Protein AF-A0A662IBJ9-F1 (afdb_monomer_lite)

Secondary structure (DSSP, 8-state):
-HHHHHHHHHHHHHHHHHHHHHTHHHHHHHH--TTHHHHHHHHHHHHHHHHHHHHHHHHHHHHHHHHHHHHHHHHHHH-

Sequence (79 aa):
MWHKILIFLGVSLVSIGMAILQFAWYFEWYHNFEYAHEVGCILLYTGIALLLAGIALSLARVARALENIGQLMAMKVVG

Foldseek 3Di:
DVLVVLLVQLVVLQVVLVVLCVCVVVCCVPVVCPCSNVSSVVSNVVSVVSVVVSVVVVVVVVVVVVVVVVVVVVVVVVD

Radius of gyration: 21.08 Å; chains: 1; bounding box: 48×21×60 Å

pLDDT: mean 91.77, std 7.75, range [52.5, 98.06]

Structure (mmCIF, N/CA/C/O backbone):
data_AF-A0A662IBJ9-F1
#
_entry.id   AF-A0A662IBJ9-F1
#
loop_
_atom_site.group_PDB
_atom_site.id
_atom_site.type_symbol
_atom_site.label_atom_id
_atom_site.label_alt_id
_atom_site.label_comp_id
_atom_site.label_asym_id
_atom_site.label_entity_id
_atom_site.label_seq_id
_atom_site.pdbx_PDB_ins_code
_atom_site.Cartn_x
_atom_site.Cartn_y
_atom_site.Cartn_z
_atom_site.occupancy
_atom_site.B_iso_or_equiv
_atom_site.auth_seq_id
_atom_site.auth_comp_id
_atom_site.auth_asym_id
_atom_site.auth_atom_id
_atom_site.pdbx_PDB_model_num
ATOM 1 N N . MET A 1 1 ? -7.999 -14.425 7.094 1.00 64.56 1 MET A N 1
ATOM 2 C CA . MET A 1 1 ? -7.058 -14.721 5.990 1.00 64.56 1 MET A CA 1
ATOM 3 C C . MET A 1 1 ? -7.006 -13.571 4.988 1.00 64.56 1 MET A C 1
ATOM 5 O O . MET A 1 1 ? -5.933 -13.022 4.790 1.00 64.56 1 MET A O 1
ATOM 9 N N . TRP A 1 2 ? -8.159 -13.120 4.482 1.00 74.06 2 TRP A N 1
ATOM 10 C CA . TRP A 1 2 ? -8.303 -11.960 3.586 1.00 74.06 2 TRP A CA 1
ATOM 11 C C . TRP A 1 2 ? -7.543 -10.690 4.008 1.00 74.06 2 TRP A C 1
ATOM 13 O O . TRP A 1 2 ? -6.831 -10.104 3.206 1.00 74.06 2 TRP A O 1
ATOM 23 N N . HIS A 1 3 ? -7.609 -10.308 5.284 1.00 77.56 3 HIS A N 1
A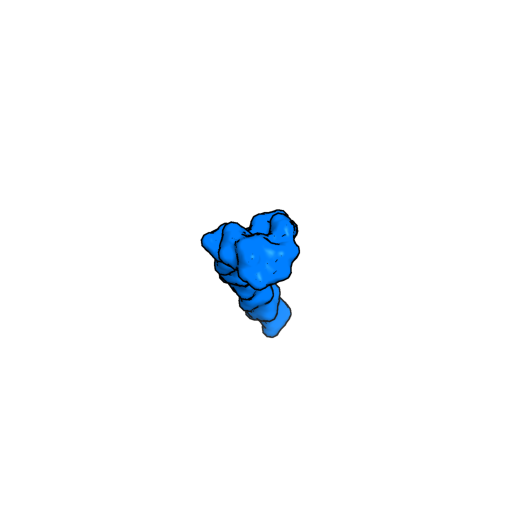TOM 24 C CA . HIS A 1 3 ? -6.916 -9.125 5.817 1.00 77.56 3 HIS A CA 1
ATOM 25 C C . HIS A 1 3 ? -5.398 -9.210 5.677 1.00 77.56 3 HIS A C 1
ATOM 27 O O . HIS A 1 3 ? -4.753 -8.220 5.362 1.00 77.56 3 HIS A O 1
ATOM 33 N N . LYS A 1 4 ? -4.831 -10.405 5.877 1.00 83.75 4 LY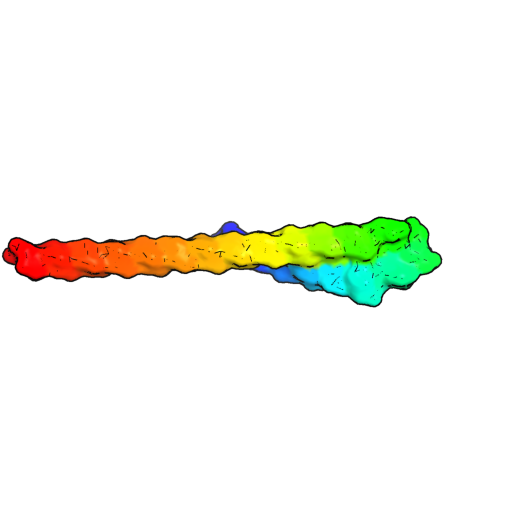S A N 1
ATOM 34 C CA . LYS A 1 4 ? -3.393 -10.633 5.709 1.00 83.75 4 LYS A CA 1
ATOM 35 C C . LYS A 1 4 ? -3.010 -10.546 4.233 1.00 83.75 4 LYS A C 1
ATOM 37 O O . LYS A 1 4 ? -2.015 -9.915 3.922 1.00 83.75 4 LYS A O 1
ATOM 42 N N . ILE A 1 5 ? -3.827 -11.116 3.343 1.00 89.44 5 ILE A N 1
ATOM 43 C CA . ILE A 1 5 ? -3.612 -11.060 1.889 1.00 89.44 5 ILE A CA 1
ATOM 44 C C . ILE A 1 5 ? -3.611 -9.609 1.397 1.00 89.44 5 ILE A C 1
ATOM 46 O O . ILE A 1 5 ? -2.709 -9.228 0.665 1.00 89.44 5 ILE A O 1
ATOM 50 N N . LEU A 1 6 ? -4.565 -8.789 1.847 1.00 89.25 6 LEU A N 1
ATOM 51 C CA . LEU A 1 6 ? -4.634 -7.371 1.486 1.00 89.25 6 LEU A CA 1
ATOM 52 C C . LEU A 1 6 ? -3.415 -6.586 1.985 1.00 89.25 6 LEU A C 1
ATOM 54 O O . LEU A 1 6 ? -2.852 -5.804 1.231 1.00 89.25 6 LEU A O 1
ATOM 58 N N . ILE A 1 7 ? -2.962 -6.829 3.218 1.00 91.62 7 ILE A N 1
ATOM 59 C CA . ILE A 1 7 ? -1.745 -6.189 3.740 1.00 91.62 7 ILE A CA 1
ATOM 60 C C . ILE A 1 7 ? -0.523 -6.608 2.920 1.00 91.62 7 ILE A C 1
ATOM 62 O O . ILE A 1 7 ? 0.240 -5.748 2.495 1.00 91.62 7 ILE A O 1
ATOM 66 N N . PHE A 1 8 ? -0.353 -7.908 2.661 1.00 94.50 8 PHE A N 1
ATOM 67 C CA . PHE A 1 8 ? 0.749 -8.409 1.839 1.00 94.50 8 PHE A CA 1
ATOM 68 C C . PHE A 1 8 ? 0.727 -7.796 0.440 1.00 94.50 8 PHE A C 1
ATOM 70 O O . PHE A 1 8 ? 1.745 -7.281 -0.005 1.00 94.50 8 PHE A O 1
ATOM 77 N N . LEU A 1 9 ? -0.436 -7.774 -0.213 1.00 95.56 9 LEU A N 1
ATOM 78 C CA . LEU A 1 9 ? -0.615 -7.150 -1.519 1.00 95.56 9 LEU A CA 1
ATOM 79 C C . LEU A 1 9 ? -0.269 -5.656 -1.484 1.00 95.56 9 LEU A C 1
ATOM 81 O O . LEU A 1 9 ? 0.468 -5.188 -2.343 1.00 95.56 9 LEU A O 1
ATOM 85 N N . GLY A 1 10 ? -0.750 -4.920 -0.479 1.00 96.12 10 GLY A N 1
ATOM 86 C CA . GLY A 1 10 ? -0.446 -3.501 -0.300 1.00 96.12 10 GLY A CA 1
ATOM 87 C C . GLY A 1 10 ? 1.052 -3.243 -0.138 1.00 96.12 10 GLY A C 1
ATOM 88 O O . GLY A 1 10 ? 1.607 -2.398 -0.834 1.00 96.12 10 GLY A O 1
ATOM 89 N N . VAL A 1 11 ? 1.731 -4.019 0.713 1.00 97.19 11 VAL A N 1
ATOM 90 C CA . VAL A 1 11 ? 3.189 -3.925 0.905 1.00 97.19 11 VAL A CA 1
ATOM 91 C C . VAL A 1 11 ? 3.942 -4.274 -0.379 1.00 97.19 11 VAL A C 1
ATOM 93 O O . VAL A 1 11 ? 4.872 -3.559 -0.748 1.00 97.19 11 VAL A O 1
ATOM 96 N N . SER A 1 12 ? 3.539 -5.331 -1.088 1.00 97.25 12 SER A N 1
ATOM 97 C CA . SER A 1 12 ? 4.149 -5.713 -2.363 1.00 97.25 12 SER A CA 1
ATOM 98 C C . SER A 1 12 ? 3.994 -4.617 -3.417 1.00 97.25 12 SER A C 1
ATOM 100 O O . SER A 1 12 ? 4.973 -4.275 -4.071 1.00 97.25 12 SER A O 1
ATOM 102 N N . LEU A 1 13 ? 2.805 -4.021 -3.547 1.00 97.94 13 LEU A N 1
ATOM 103 C CA . LEU A 1 13 ? 2.546 -2.916 -4.474 1.00 97.94 13 LEU A CA 1
ATOM 104 C C . LEU A 1 13 ? 3.415 -1.693 -4.161 1.00 97.94 13 LEU A C 1
ATOM 106 O O . LEU A 1 13 ? 4.037 -1.144 -5.067 1.00 97.94 13 LEU A O 1
ATOM 110 N N . VAL A 1 14 ? 3.527 -1.316 -2.883 1.00 98.06 14 VAL A N 1
ATOM 111 C CA . VAL A 1 14 ? 4.416 -0.227 -2.447 1.00 98.06 14 VAL A CA 1
ATOM 112 C C . VAL A 1 14 ? 5.873 -0.548 -2.770 1.00 98.06 14 VAL A C 1
ATOM 114 O O . VAL A 1 14 ? 6.569 0.279 -3.349 1.00 98.06 14 VAL A O 1
ATOM 117 N N . SER A 1 15 ? 6.340 -1.750 -2.429 1.00 97.75 15 SER A N 1
ATOM 118 C CA . SER A 1 15 ? 7.734 -2.142 -2.638 1.00 97.75 15 SER A CA 1
ATOM 119 C C . SER A 1 15 ? 8.112 -2.183 -4.118 1.00 97.75 15 SER A C 1
ATOM 121 O O . SER A 1 15 ? 9.186 -1.706 -4.477 1.00 97.75 15 SER A O 1
ATOM 123 N N . ILE A 1 16 ? 7.249 -2.739 -4.973 1.00 97.00 16 ILE A N 1
ATOM 124 C CA . ILE A 1 16 ? 7.479 -2.801 -6.421 1.00 97.00 16 ILE A CA 1
ATOM 125 C C . ILE A 1 16 ? 7.378 -1.395 -7.020 1.00 97.00 16 ILE A C 1
ATOM 127 O O . ILE A 1 16 ? 8.248 -1.013 -7.796 1.00 97.00 16 ILE A O 1
ATOM 131 N N . GLY A 1 17 ? 6.386 -0.596 -6.612 1.00 96.88 17 GLY A N 1
ATOM 132 C CA . GLY A 1 17 ? 6.256 0.796 -7.040 1.00 96.88 17 GLY A CA 1
ATOM 133 C C . GLY A 1 17 ? 7.514 1.612 -6.738 1.00 96.88 17 GLY A C 1
ATOM 134 O O . GLY A 1 17 ? 8.068 2.237 -7.636 1.00 96.88 17 GLY A O 1
ATOM 135 N N . MET A 1 18 ? 8.039 1.521 -5.511 1.00 97.31 18 MET A N 1
ATOM 136 C CA . MET A 1 18 ? 9.294 2.178 -5.122 1.00 97.31 18 MET A CA 1
ATOM 137 C C . MET A 1 18 ? 10.494 1.688 -5.937 1.00 97.31 18 MET A C 1
ATOM 139 O O . MET A 1 18 ? 11.310 2.502 -6.361 1.00 97.31 18 MET A O 1
ATOM 143 N N . ALA A 1 19 ? 10.607 0.379 -6.177 1.00 96.12 19 ALA A N 1
ATOM 144 C CA . ALA A 1 19 ? 11.697 -0.174 -6.976 1.00 96.12 19 ALA A CA 1
ATOM 145 C C . ALA A 1 19 ? 11.648 0.330 -8.427 1.00 96.12 19 ALA A C 1
ATOM 147 O O . ALA A 1 19 ? 12.664 0.764 -8.963 1.00 96.12 19 ALA A O 1
ATOM 148 N N . ILE A 1 20 ? 10.467 0.334 -9.046 1.00 94.38 20 ILE A N 1
ATOM 149 C CA . ILE A 1 20 ? 10.289 0.840 -10.409 1.00 94.38 20 ILE A CA 1
ATOM 150 C C . ILE A 1 20 ? 10.612 2.336 -10.469 1.00 94.38 20 ILE A C 1
ATOM 152 O O . ILE A 1 20 ? 11.334 2.750 -11.367 1.00 94.38 20 ILE A O 1
ATOM 156 N N . LEU A 1 21 ? 10.157 3.135 -9.498 1.00 95.94 21 LEU A N 1
ATOM 157 C CA . LEU A 1 21 ? 10.470 4.566 -9.432 1.00 95.94 21 LEU A CA 1
ATOM 158 C C . LEU A 1 21 ? 11.974 4.829 -9.298 1.00 95.94 21 LEU A C 1
ATOM 160 O O . LEU A 1 21 ? 12.514 5.676 -10.006 1.00 95.94 21 LEU A O 1
ATOM 164 N N . GLN A 1 22 ? 12.655 4.082 -8.427 1.00 96.69 22 GLN A N 1
ATOM 165 C CA . GLN A 1 22 ? 14.093 4.224 -8.191 1.00 96.69 22 GLN A CA 1
ATOM 166 C C . GLN A 1 22 ? 14.926 3.910 -9.444 1.00 96.69 22 GLN A C 1
ATOM 168 O O . GLN A 1 22 ? 15.978 4.512 -9.661 1.00 96.69 22 GLN A O 1
ATOM 173 N N . PHE A 1 23 ? 14.456 2.970 -10.266 1.00 95.12 23 PHE A N 1
ATOM 174 C CA . PHE A 1 23 ? 15.152 2.498 -11.462 1.00 95.12 23 PHE A CA 1
ATOM 175 C C . PHE A 1 23 ? 14.456 2.902 -12.768 1.00 95.12 23 PHE A C 1
ATOM 177 O O . PHE A 1 23 ? 14.771 2.336 -13.812 1.00 95.12 23 PHE A O 1
ATOM 184 N N . ALA A 1 24 ? 13.548 3.884 -12.747 1.00 92.06 24 ALA A N 1
ATOM 185 C CA . ALA A 1 24 ? 12.756 4.267 -13.920 1.00 92.06 24 ALA A CA 1
ATOM 186 C C . ALA A 1 24 ? 13.648 4.648 -15.112 1.00 92.06 24 ALA A C 1
ATOM 188 O O . ALA A 1 24 ? 13.465 4.130 -16.208 1.00 92.06 24 ALA A O 1
ATOM 189 N N . TRP A 1 25 ? 14.695 5.438 -14.857 1.00 92.19 25 TRP A N 1
ATOM 190 C CA . TRP A 1 25 ? 15.696 5.816 -15.860 1.00 92.19 25 TRP A CA 1
ATOM 191 C C . TRP A 1 25 ? 16.417 4.603 -16.475 1.00 92.19 25 TRP A C 1
ATOM 193 O O . TRP A 1 25 ? 16.728 4.590 -17.662 1.00 92.19 25 TRP A O 1
ATOM 203 N N . TYR A 1 26 ? 16.686 3.568 -15.671 1.00 92.38 26 TYR A N 1
ATOM 204 C CA . TYR A 1 26 ? 17.355 2.352 -16.127 1.00 92.38 26 TYR A CA 1
ATOM 205 C C . TYR A 1 26 ? 16.410 1.500 -16.977 1.00 92.38 26 TYR A C 1
ATOM 207 O O . TYR A 1 26 ? 16.821 0.957 -17.999 1.00 92.38 26 TYR A O 1
ATOM 215 N N . PHE A 1 27 ? 15.137 1.409 -16.585 1.00 90.12 27 PHE A N 1
ATOM 216 C CA . PHE A 1 27 ? 14.104 0.727 -17.363 1.00 90.12 27 PHE A CA 1
ATOM 217 C C . PHE A 1 27 ? 13.833 1.417 -18.702 1.00 90.12 27 PHE A C 1
ATOM 219 O O . PHE A 1 27 ? 13.687 0.738 -19.718 1.00 90.12 27 PHE A O 1
ATOM 226 N N . GLU A 1 28 ? 13.820 2.745 -18.730 1.00 89.81 28 GLU A N 1
ATOM 227 C CA . GLU A 1 28 ? 13.708 3.511 -19.967 1.00 89.81 28 GLU A CA 1
ATOM 228 C C . GLU A 1 28 ? 14.915 3.249 -20.879 1.00 89.81 28 GLU A C 1
ATOM 230 O O . GLU A 1 28 ? 14.747 2.841 -22.024 1.00 89.81 28 GLU A O 1
ATOM 235 N N . TRP A 1 29 ? 16.135 3.353 -20.344 1.00 92.06 29 TRP A N 1
ATOM 236 C CA . TRP A 1 29 ? 17.366 3.152 -21.112 1.00 92.06 29 TRP A CA 1
ATOM 237 C C . TRP A 1 29 ? 17.555 1.718 -21.637 1.00 92.06 29 TRP A C 1
ATOM 239 O O . TRP A 1 29 ? 17.954 1.520 -22.782 1.00 92.06 29 TRP A O 1
ATOM 249 N N . TYR A 1 30 ? 17.321 0.704 -20.799 1.00 92.81 30 TYR A N 1
ATOM 250 C CA . TYR A 1 30 ? 17.660 -0.689 -21.115 1.00 92.81 30 TYR A CA 1
ATOM 251 C C . TYR A 1 30 ? 16.487 -1.480 -21.710 1.00 92.81 30 TYR A C 1
ATOM 253 O O . TYR A 1 30 ? 16.698 -2.403 -22.497 1.00 92.81 30 TYR A O 1
ATOM 261 N N . HIS A 1 31 ? 15.250 -1.127 -21.353 1.00 89.00 31 HIS A N 1
ATOM 262 C CA . HIS A 1 31 ? 14.044 -1.835 -21.786 1.00 89.00 31 HIS A CA 1
ATOM 263 C C . HIS A 1 31 ? 13.109 -0.990 -22.666 1.00 89.00 31 HIS A C 1
ATOM 265 O O . HIS A 1 31 ? 12.054 -1.497 -23.045 1.00 89.00 31 HIS A O 1
ATOM 271 N N . ASN A 1 32 ? 13.470 0.256 -23.015 1.00 90.56 32 ASN A N 1
ATOM 272 C CA . ASN A 1 32 ? 12.587 1.219 -23.695 1.00 90.56 32 ASN A CA 1
ATOM 273 C C . ASN A 1 32 ? 11.239 1.384 -22.977 1.00 90.56 32 ASN A C 1
ATOM 275 O O . ASN A 1 32 ? 10.196 1.575 -23.605 1.00 90.56 32 ASN A O 1
ATOM 279 N N . PHE A 1 33 ? 11.240 1.258 -21.649 1.00 90.69 33 PHE A N 1
ATOM 280 C CA . PHE A 1 33 ? 10.024 1.391 -20.863 1.00 90.69 33 PHE A CA 1
ATOM 281 C C . PHE A 1 33 ? 9.787 2.860 -20.494 1.00 90.69 33 PHE A C 1
ATOM 283 O O . PHE A 1 33 ? 10.094 3.287 -19.386 1.00 90.69 33 PHE A O 1
ATOM 290 N N . GLU A 1 34 ? 9.221 3.611 -21.439 1.00 90.12 34 GLU A N 1
ATOM 291 C CA . GLU A 1 34 ? 8.949 5.055 -21.328 1.00 90.12 34 GLU A CA 1
ATOM 292 C C . GLU A 1 34 ? 8.068 5.407 -20.117 1.00 90.12 34 GLU A C 1
ATOM 294 O O . GLU A 1 34 ? 8.332 6.372 -19.411 1.00 90.12 34 GLU A O 1
ATOM 299 N N . TYR A 1 35 ? 7.075 4.566 -19.804 1.00 92.06 35 TYR A N 1
ATOM 300 C CA . TYR A 1 35 ? 6.114 4.818 -18.720 1.00 92.06 35 TYR A CA 1
ATOM 301 C C . TYR A 1 35 ? 6.484 4.180 -17.373 1.00 92.06 35 TYR A C 1
ATOM 303 O O . TYR A 1 35 ? 5.614 3.919 -16.531 1.00 92.06 35 TYR A O 1
ATOM 311 N N . ALA A 1 36 ? 7.763 3.852 -17.160 1.00 91.44 36 ALA A N 1
ATOM 312 C CA . ALA A 1 36 ? 8.203 3.216 -15.921 1.00 91.44 36 ALA A CA 1
ATOM 313 C C . ALA A 1 36 ? 7.860 4.080 -14.697 1.00 91.44 36 ALA A C 1
ATOM 315 O O . ALA A 1 36 ? 7.369 3.568 -13.689 1.00 91.44 36 ALA A O 1
ATOM 316 N N . HIS A 1 37 ? 8.055 5.395 -14.795 1.00 93.56 37 HIS A N 1
ATOM 317 C CA . HIS A 1 37 ? 7.784 6.313 -13.695 1.00 93.56 37 HIS A CA 1
ATOM 318 C C . HIS A 1 37 ? 6.297 6.326 -13.301 1.00 93.56 37 HIS A C 1
ATOM 320 O O . HIS A 1 37 ? 5.957 6.151 -12.129 1.00 93.56 37 HIS A O 1
ATOM 326 N N . GLU A 1 38 ? 5.397 6.457 -14.272 1.00 95.56 38 GLU A N 1
ATOM 327 C CA . GLU A 1 38 ? 3.950 6.503 -14.067 1.00 95.56 38 GLU A CA 1
ATOM 328 C C . GLU A 1 38 ? 3.433 5.189 -13.486 1.00 95.56 38 GLU A C 1
ATOM 330 O O . GLU A 1 38 ? 2.651 5.193 -12.532 1.00 95.56 38 GLU A O 1
ATOM 335 N N . VAL A 1 39 ? 3.906 4.055 -14.009 1.00 95.06 39 VAL A N 1
ATOM 336 C CA . VAL A 1 39 ? 3.545 2.732 -13.487 1.00 95.06 39 VAL A CA 1
ATOM 337 C C . VAL A 1 39 ? 4.019 2.570 -12.044 1.00 95.06 39 VAL A C 1
ATOM 339 O O . VAL A 1 39 ? 3.256 2.098 -11.196 1.00 95.06 39 VAL A O 1
ATOM 342 N N . GLY A 1 40 ? 5.235 3.024 -11.733 1.00 95.44 40 GLY A N 1
ATOM 343 C CA . GLY A 1 40 ? 5.755 3.059 -10.369 1.00 95.44 40 GLY A CA 1
ATOM 344 C C . GLY A 1 40 ? 4.871 3.877 -9.418 1.00 95.44 40 GLY A C 1
ATOM 345 O O . GLY A 1 40 ? 4.510 3.394 -8.342 1.00 95.44 40 GLY A O 1
ATOM 346 N N . CYS A 1 41 ? 4.444 5.072 -9.840 1.00 96.88 41 CYS A N 1
ATOM 347 C CA . CYS A 1 41 ? 3.521 5.929 -9.090 1.00 96.88 41 CYS A CA 1
ATOM 348 C C . CYS A 1 41 ? 2.160 5.255 -8.855 1.00 96.88 41 CYS A C 1
ATOM 350 O O . CYS A 1 41 ? 1.665 5.245 -7.727 1.00 96.88 41 CYS A O 1
ATOM 352 N N . ILE A 1 42 ? 1.564 4.647 -9.886 1.00 97.69 42 ILE A N 1
ATOM 353 C CA . ILE A 1 42 ? 0.270 3.954 -9.777 1.00 97.69 42 ILE A CA 1
ATOM 354 C C . ILE A 1 42 ? 0.350 2.816 -8.757 1.00 97.69 42 ILE A C 1
ATOM 356 O O . ILE A 1 42 ? -0.519 2.701 -7.888 1.00 97.69 42 ILE A O 1
ATOM 360 N N . LEU A 1 43 ? 1.396 1.990 -8.834 1.00 97.31 43 LEU A N 1
ATOM 361 C CA . LEU A 1 43 ? 1.617 0.877 -7.910 1.00 97.31 43 LEU A CA 1
ATOM 362 C C . LEU A 1 43 ? 1.784 1.377 -6.473 1.00 97.31 43 LEU A C 1
ATOM 364 O O . LEU A 1 43 ? 1.137 0.858 -5.560 1.00 97.31 43 LEU A O 1
ATOM 368 N N . LEU A 1 44 ? 2.589 2.425 -6.286 1.00 97.56 44 LEU A N 1
ATOM 369 C CA . LEU A 1 44 ? 2.825 3.037 -4.986 1.00 97.56 44 LEU A CA 1
ATOM 370 C C . LEU A 1 44 ? 1.522 3.555 -4.365 1.00 97.56 44 LEU A C 1
ATOM 372 O O . LEU A 1 44 ? 1.180 3.179 -3.242 1.00 97.56 44 LEU A O 1
ATOM 376 N N . TYR A 1 45 ? 0.766 4.376 -5.096 1.00 97.69 45 TYR A N 1
ATOM 377 C CA . TYR A 1 45 ? -0.475 4.961 -4.588 1.00 97.69 45 TYR A CA 1
ATOM 378 C C . TYR A 1 45 ? -1.547 3.910 -4.328 1.00 97.69 45 TYR A C 1
ATOM 380 O O . TYR A 1 45 ? -2.215 3.959 -3.294 1.00 97.69 45 TYR A O 1
ATOM 388 N N . THR A 1 46 ? -1.674 2.922 -5.214 1.00 97.38 46 THR A N 1
ATOM 389 C CA . THR A 1 46 ? -2.619 1.816 -5.027 1.00 97.38 46 THR A CA 1
ATOM 390 C C . THR A 1 46 ? -2.268 1.015 -3.778 1.00 97.38 46 THR A C 1
ATOM 392 O O . THR A 1 46 ? -3.143 0.742 -2.958 1.00 97.38 46 THR A O 1
ATOM 395 N N . GLY A 1 47 ? -0.987 0.690 -3.580 1.00 97.00 47 GLY A N 1
ATOM 396 C CA . GLY A 1 47 ? -0.518 -0.014 -2.390 1.00 97.00 47 GLY A CA 1
ATOM 397 C C . GLY A 1 47 ? -0.782 0.762 -1.097 1.00 97.00 47 GLY A C 1
ATOM 398 O O . GLY A 1 47 ? -1.333 0.200 -0.148 1.00 97.00 47 GLY A O 1
ATOM 399 N N . ILE A 1 48 ? -0.474 2.064 -1.071 1.00 96.94 48 ILE A N 1
ATOM 400 C CA . ILE A 1 48 ? -0.736 2.940 0.083 1.00 96.94 48 ILE A CA 1
ATOM 401 C C . ILE A 1 48 ? -2.235 3.005 0.393 1.00 96.94 48 ILE A C 1
ATOM 403 O O . ILE A 1 48 ? -2.627 2.825 1.547 1.00 96.94 48 ILE A O 1
ATOM 407 N N . ALA A 1 49 ? -3.084 3.218 -0.615 1.00 96.88 49 ALA A N 1
ATOM 408 C CA . ALA A 1 49 ? -4.534 3.280 -0.435 1.00 96.88 49 ALA A CA 1
ATOM 409 C C . ALA A 1 49 ? -5.089 1.983 0.175 1.00 96.88 49 ALA A C 1
ATOM 411 O O . ALA A 1 49 ? -5.931 2.010 1.074 1.00 96.88 49 ALA A O 1
ATOM 412 N N . LEU A 1 50 ? -4.570 0.839 -0.268 1.00 95.62 50 LEU A N 1
ATOM 413 C CA . LEU A 1 50 ? -4.974 -0.482 0.200 1.00 95.62 50 LEU A CA 1
ATOM 414 C C . LEU A 1 50 ? -4.564 -0.715 1.667 1.00 95.62 50 LEU A C 1
ATOM 416 O O . LEU A 1 50 ? -5.352 -1.232 2.464 1.00 95.62 50 LEU A O 1
ATOM 420 N N . LEU A 1 51 ? -3.371 -0.257 2.061 1.00 95.19 51 LEU A N 1
ATOM 421 C CA . LEU A 1 51 ? -2.920 -0.286 3.456 1.00 95.19 51 LEU A CA 1
ATOM 422 C C . LEU A 1 51 ? -3.752 0.644 4.350 1.00 95.19 51 LEU A C 1
ATOM 424 O O . LEU A 1 51 ? -4.175 0.230 5.432 1.00 95.19 51 LEU A O 1
ATOM 428 N N . LEU A 1 52 ? -4.053 1.861 3.886 1.00 95.50 52 LEU A N 1
ATOM 429 C CA . LEU A 1 52 ? -4.919 2.804 4.600 1.00 95.50 52 LEU A CA 1
ATOM 430 C C . LEU A 1 52 ? -6.329 2.241 4.800 1.00 95.50 52 LEU A C 1
ATOM 432 O O . LEU A 1 52 ? -6.876 2.345 5.897 1.00 95.50 52 LEU A O 1
ATOM 436 N N . ALA A 1 53 ? -6.895 1.578 3.791 1.00 92.38 53 ALA A N 1
ATOM 437 C CA . ALA A 1 53 ? -8.177 0.890 3.920 1.00 92.38 53 ALA A CA 1
ATOM 438 C C . ALA A 1 53 ? -8.127 -0.224 4.984 1.00 92.38 53 ALA A C 1
ATOM 440 O O . ALA A 1 53 ? -9.063 -0.387 5.771 1.00 92.38 53 ALA A O 1
ATOM 441 N N . GLY A 1 54 ? -7.012 -0.961 5.058 1.00 90.81 54 GLY A N 1
ATOM 442 C CA . GLY A 1 54 ? -6.771 -1.952 6.107 1.00 90.81 54 GLY A CA 1
ATOM 443 C C . GLY A 1 54 ? -6.777 -1.349 7.516 1.00 90.81 54 GLY A C 1
ATOM 444 O O . GLY A 1 54 ? -7.399 -1.912 8.421 1.00 90.81 54 GLY A O 1
ATOM 445 N N . ILE A 1 55 ? -6.141 -0.187 7.689 1.00 91.88 55 ILE A N 1
ATOM 446 C CA . ILE A 1 55 ? -6.119 0.565 8.954 1.00 91.88 55 ILE A CA 1
ATOM 447 C C . ILE A 1 55 ? -7.511 1.116 9.291 1.00 91.88 55 ILE A C 1
ATOM 449 O O . ILE A 1 55 ? -7.978 0.983 10.419 1.00 91.88 55 ILE A O 1
ATOM 453 N N . ALA A 1 56 ? -8.223 1.687 8.321 1.00 92.81 56 ALA A N 1
ATOM 454 C CA . ALA A 1 56 ? -9.575 2.196 8.539 1.00 92.81 56 ALA A CA 1
ATOM 455 C C . ALA A 1 56 ? -10.524 1.087 9.026 1.00 92.81 56 ALA A C 1
ATOM 457 O O . ALA A 1 56 ? -11.306 1.281 9.960 1.00 92.81 56 ALA A O 1
ATOM 458 N N . LEU A 1 57 ? -10.415 -0.113 8.450 1.00 91.31 57 LEU A N 1
ATOM 459 C CA . LEU A 1 57 ? -11.227 -1.254 8.857 1.00 91.31 57 LEU A CA 1
ATOM 460 C C . LEU A 1 57 ? -10.882 -1.753 10.267 1.00 91.31 57 LEU A C 1
ATOM 462 O O . LEU A 1 57 ? -11.780 -2.174 11.003 1.00 91.31 57 LEU A O 1
ATOM 466 N N . SER A 1 58 ? -9.604 -1.741 10.657 1.00 89.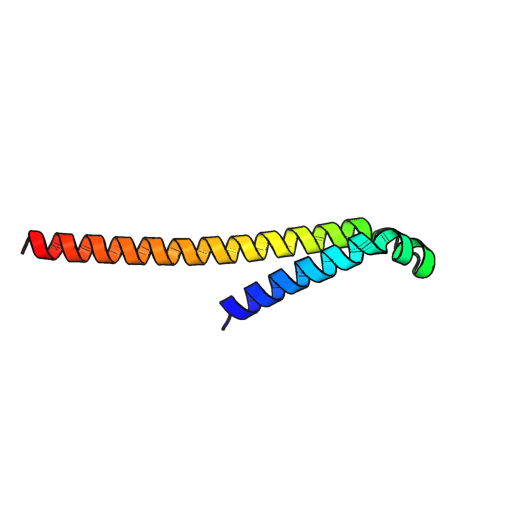69 58 SER A N 1
ATOM 467 C CA . SER A 1 58 ? -9.214 -2.128 12.016 1.00 89.69 58 SER A CA 1
ATOM 468 C C . SER A 1 58 ? -9.728 -1.118 13.043 1.00 89.69 58 SER A C 1
ATOM 470 O O . SER A 1 58 ? -10.317 -1.531 14.043 1.00 89.69 58 SER A O 1
ATOM 472 N N . LEU A 1 59 ? -9.630 0.181 12.753 1.00 93.44 59 LEU A N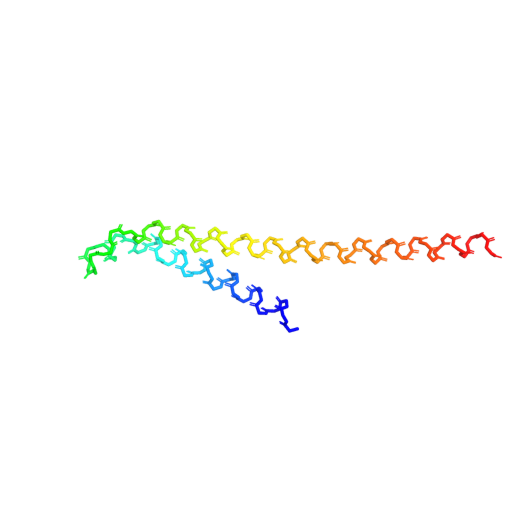 1
ATOM 473 C CA . LEU A 1 59 ? -10.195 1.245 13.585 1.00 93.44 59 LEU A CA 1
ATOM 474 C C . LEU A 1 59 ? -11.714 1.114 13.735 1.00 93.44 59 LEU A C 1
ATOM 476 O O . LEU A 1 59 ? -12.227 1.190 14.849 1.00 93.44 59 LEU A O 1
ATOM 480 N N . ALA A 1 60 ? -12.438 0.821 12.651 1.00 93.50 60 ALA A N 1
ATOM 481 C CA . ALA A 1 60 ? -13.885 0.608 12.704 1.00 93.50 60 ALA A CA 1
ATOM 482 C C . ALA A 1 60 ? -14.280 -0.568 13.619 1.00 93.50 60 ALA A C 1
ATOM 484 O O . ALA A 1 60 ? -15.309 -0.520 14.294 1.00 93.50 60 ALA A O 1
ATOM 485 N N . ARG A 1 61 ? -13.463 -1.628 13.678 1.00 92.81 61 ARG A N 1
ATOM 486 C CA . ARG A 1 61 ? -13.689 -2.757 14.597 1.00 92.81 61 ARG A CA 1
ATOM 487 C C . ARG A 1 61 ? -13.464 -2.370 16.050 1.00 92.81 61 ARG A C 1
ATOM 489 O O . ARG A 1 61 ? -14.253 -2.773 16.899 1.00 92.81 61 ARG A O 1
ATOM 496 N N . VAL A 1 62 ? -12.418 -1.593 16.324 1.00 94.75 62 VAL A N 1
ATOM 497 C CA . VAL A 1 62 ? -12.143 -1.073 17.670 1.00 94.75 62 VAL A CA 1
ATOM 498 C C . VAL A 1 62 ? -13.287 -0.172 18.130 1.00 94.75 62 VAL A C 1
ATOM 500 O O . VAL A 1 62 ? -13.789 -0.357 19.234 1.00 94.75 62 VAL A O 1
ATOM 503 N N . ALA A 1 63 ? -13.764 0.727 17.266 1.00 95.44 63 ALA A N 1
ATOM 504 C CA . ALA A 1 63 ? -14.893 1.603 17.570 1.00 95.44 63 ALA A CA 1
ATOM 505 C C . ALA A 1 63 ? -16.155 0.811 17.955 1.00 95.44 63 ALA A C 1
ATOM 507 O O . ALA A 1 63 ? -16.743 1.074 18.999 1.00 95.44 63 ALA A O 1
ATOM 508 N N . ARG A 1 64 ? -16.519 -0.223 17.182 1.00 95.62 64 ARG A N 1
ATOM 509 C CA . ARG A 1 64 ? -17.663 -1.097 17.516 1.00 95.62 64 ARG A CA 1
ATOM 510 C C . ARG A 1 64 ? -17.468 -1.861 18.822 1.00 95.62 64 ARG A C 1
ATOM 512 O O . ARG A 1 64 ? -18.416 -2.041 19.577 1.00 95.62 64 ARG A O 1
ATOM 519 N N . ALA A 1 65 ? -16.253 -2.334 19.095 1.00 94.25 65 ALA A N 1
ATOM 520 C CA . ALA A 1 65 ? -15.966 -3.017 20.352 1.00 94.25 65 ALA A CA 1
ATOM 521 C C . ALA A 1 65 ? -16.158 -2.076 21.553 1.00 94.25 65 ALA A C 1
ATOM 52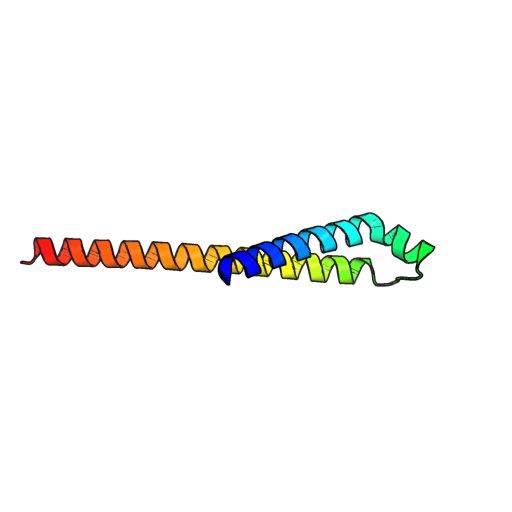3 O O . ALA A 1 65 ? -16.760 -2.474 22.547 1.00 94.25 65 ALA A O 1
ATOM 524 N N . LEU A 1 66 ? -15.706 -0.823 21.438 1.00 95.75 66 LEU A N 1
ATOM 525 C CA . LEU A 1 66 ? -15.911 0.203 22.462 1.00 95.75 66 LEU A CA 1
ATOM 526 C C . LEU A 1 66 ? -17.394 0.547 22.644 1.00 95.75 66 LEU A C 1
ATOM 528 O O . LEU A 1 66 ? -17.855 0.647 23.778 1.00 95.75 66 LEU A O 1
ATOM 532 N N . GLU A 1 67 ? -18.149 0.672 21.552 1.00 95.56 67 GLU A N 1
ATOM 533 C CA . GLU A 1 67 ? -19.594 0.915 21.592 1.00 95.56 67 GLU A CA 1
ATOM 534 C C . GLU A 1 67 ? -20.339 -0.203 22.338 1.00 95.56 67 GLU A C 1
ATOM 536 O O . GLU A 1 67 ? -21.118 0.073 23.251 1.00 95.56 67 GLU A O 1
ATOM 541 N N . ASN A 1 68 ? -20.029 -1.466 22.033 1.00 95.38 68 ASN A N 1
ATOM 542 C CA . ASN A 1 68 ? -20.611 -2.622 22.719 1.00 95.38 68 ASN A CA 1
ATOM 543 C C . ASN A 1 68 ? -20.292 -2.626 24.222 1.00 95.38 68 ASN A C 1
ATOM 545 O O . ASN A 1 68 ? -21.158 -2.934 25.040 1.00 95.38 68 ASN A O 1
ATOM 549 N N . ILE A 1 69 ? -19.058 -2.273 24.601 1.00 94.50 69 ILE A N 1
ATOM 550 C CA . ILE A 1 69 ? -18.666 -2.148 26.012 1.00 94.50 69 ILE A CA 1
ATOM 551 C C . ILE A 1 69 ? -19.468 -1.030 26.691 1.00 94.50 69 ILE A C 1
ATOM 553 O O . ILE A 1 69 ? -19.970 -1.228 27.796 1.00 94.50 69 ILE A O 1
ATOM 557 N N . GLY A 1 70 ? -19.630 0.120 26.032 1.00 93.38 70 GLY A N 1
ATOM 558 C CA . GLY A 1 70 ? -20.435 1.230 26.540 1.00 93.38 70 GLY A CA 1
ATOM 559 C C . GLY A 1 70 ? -21.894 0.835 26.776 1.00 93.38 70 GLY A C 1
ATOM 560 O O . GLY A 1 70 ? -22.439 1.114 27.843 1.00 93.38 70 GLY A O 1
ATOM 561 N N . GLN A 1 71 ? -22.501 0.116 25.828 1.00 92.44 71 GLN A N 1
ATOM 562 C CA . GLN A 1 71 ? -23.868 -0.397 25.960 1.00 92.44 71 GLN A CA 1
ATOM 563 C C . GLN A 1 71 ? -24.001 -1.399 27.115 1.00 92.44 71 GLN A C 1
ATOM 565 O O . GLN A 1 71 ? -24.925 -1.285 27.917 1.00 92.44 71 GLN A O 1
ATOM 570 N N . LEU A 1 72 ? -23.057 -2.337 27.250 1.00 92.38 72 LEU A N 1
ATOM 571 C CA . LEU A 1 72 ? -23.029 -3.297 28.360 1.00 92.38 72 LEU A CA 1
ATOM 572 C C . LEU A 1 72 ? -22.912 -2.602 29.723 1.00 92.38 72 LEU A C 1
ATOM 574 O O . LEU A 1 72 ? -23.613 -2.971 30.665 1.00 92.38 72 LEU A O 1
ATOM 578 N N . MET A 1 73 ? -22.048 -1.589 29.836 1.00 90.88 73 MET A N 1
ATOM 579 C CA . MET A 1 73 ? -21.921 -0.811 31.070 1.00 90.88 73 MET A CA 1
ATOM 580 C C . MET A 1 73 ? -23.197 -0.025 31.379 1.00 90.88 73 MET A C 1
ATOM 582 O O . MET A 1 73 ? -23.634 -0.029 32.525 1.00 90.88 73 MET A O 1
ATOM 586 N N . ALA A 1 74 ? -23.825 0.593 30.375 1.00 87.12 74 ALA A N 1
ATOM 587 C CA . ALA A 1 74 ? -25.082 1.314 30.554 1.00 87.12 74 ALA A CA 1
ATOM 588 C C . ALA A 1 74 ? -26.213 0.387 31.032 1.00 87.12 74 ALA A C 1
ATOM 590 O O . ALA A 1 74 ? -26.908 0.716 31.989 1.00 87.12 74 ALA A O 1
ATOM 591 N N . MET A 1 75 ? -26.351 -0.804 30.440 1.00 85.94 75 MET A N 1
ATOM 592 C CA . MET A 1 75 ? -27.340 -1.800 30.877 1.00 85.94 75 MET A CA 1
ATOM 593 C C . MET A 1 75 ? -27.123 -2.240 32.329 1.00 85.94 75 MET A C 1
ATOM 595 O O . MET A 1 75 ? -28.091 -2.418 33.058 1.00 85.94 75 MET A O 1
ATOM 599 N N . LYS 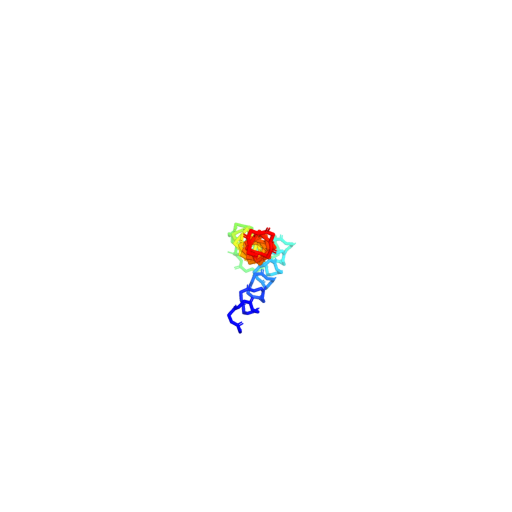A 1 76 ? -25.866 -2.369 32.769 1.00 80.56 76 LYS A N 1
ATOM 600 C CA . LYS A 1 76 ? -25.521 -2.749 34.148 1.00 80.56 76 LYS A CA 1
ATOM 601 C C . LYS A 1 76 ? -25.789 -1.646 35.182 1.00 80.56 76 LYS A C 1
ATOM 603 O O . LYS A 1 76 ? -25.846 -1.940 36.367 1.00 80.56 76 LYS A O 1
ATOM 608 N N . VAL A 1 77 ? -25.893 -0.387 34.758 1.00 75.81 77 VAL A N 1
ATOM 609 C CA . VAL A 1 77 ? -26.240 0.740 35.644 1.00 75.81 77 VAL A CA 1
ATOM 610 C C . VAL A 1 77 ? -27.758 0.926 35.748 1.00 75.81 77 VAL A C 1
ATOM 612 O O . VAL A 1 77 ? -28.236 1.451 36.749 1.00 75.81 77 VAL A O 1
ATOM 615 N N . VAL A 1 78 ? -28.512 0.523 34.721 1.00 68.00 78 VAL A N 1
ATOM 616 C CA . VAL A 1 78 ? -29.970 0.724 34.643 1.00 68.00 78 VAL A CA 1
ATOM 617 C C . VAL A 1 78 ? -30.775 -0.474 35.177 1.00 68.00 78 VAL A C 1
ATOM 619 O O . VAL A 1 78 ? -31.923 -0.280 35.573 1.00 68.00 78 VAL A O 1
ATOM 622 N N . GLY A 1 79 ? -30.207 -1.686 35.193 1.00 52.50 79 GLY A N 1
ATOM 623 C CA . GLY A 1 79 ? -30.802 -2.884 35.812 1.00 52.50 79 GLY A CA 1
ATOM 624 C C . GLY A 1 79 ? -30.277 -3.146 37.215 1.00 52.50 79 GLY A C 1
ATOM 625 O O . GLY A 1 79 ? -31.084 -3.610 38.048 1.00 52.50 79 GLY A O 1
#